Protein AF-A0A923C9A3-F1 (afdb_monomer_lite)

Foldseek 3Di:
DDPPPPPDQLQDAAEFEPDVTQWDHDPDPVPIDHDPVSVVVVVVSCVRNVNRYYYDD

Radius of gyration: 12.88 Å; chains: 1; bounding box: 20×18×37 Å

Sequence (57 aa):
MSTLPGLLTARSALFLDFDGTLAELAPRPDAVVIPSELLSLLERLHAQLDGAVALIT

Secondary structure (DSSP, 8-state):
---S-TT--TT--EEE--BTTTBPP-SSGGG----HHHHHHHHHHHHHTTT-EEE--

Structure (mmCIF, N/CA/C/O backbone):
data_AF-A0A923C9A3-F1
#
_entry.id   AF-A0A923C9A3-F1
#
loop_
_atom_site.group_PDB
_atom_site.id
_atom_site.type_symbol
_atom_site.label_atom_id
_atom_site.label_alt_id
_atom_site.label_comp_id
_atom_site.label_asym_id
_atom_site.label_entity_id
_atom_site.label_seq_id
_atom_site.pdbx_PDB_ins_code
_atom_site.Cartn_x
_atom_site.Cartn_y
_atom_site.Cartn_z
_atom_site.occupancy
_atom_site.B_iso_or_equiv
_atom_site.auth_seq_id
_atom_site.auth_comp_id
_atom_site.auth_asym_id
_atom_site.auth_atom_id
_atom_site.pdbx_PDB_model_num
ATOM 1 N N . MET A 1 1 ? 11.393 -9.134 13.826 1.00 45.06 1 MET A N 1
ATOM 2 C CA . MET A 1 1 ? 11.830 -7.925 14.558 1.00 45.06 1 MET A CA 1
ATOM 3 C C . MET A 1 1 ? 11.032 -6.749 14.018 1.00 45.06 1 MET A C 1
ATOM 5 O O . MET A 1 1 ? 11.257 -6.373 12.879 1.00 45.06 1 MET A O 1
ATOM 9 N N . SER A 1 2 ? 10.039 -6.257 14.766 1.00 49.75 2 SER A N 1
ATOM 10 C CA . SER A 1 2 ? 9.241 -5.092 14.354 1.00 49.75 2 SER A CA 1
ATOM 11 C C . SER A 1 2 ? 10.057 -3.827 14.612 1.00 49.75 2 SER A C 1
ATOM 13 O O . SER A 1 2 ? 10.336 -3.520 15.767 1.00 49.75 2 SER A O 1
ATOM 15 N N . THR A 1 3 ? 10.503 -3.148 13.555 1.00 53.28 3 THR A N 1
ATOM 16 C CA . THR A 1 3 ? 11.327 -1.926 13.635 1.00 53.28 3 THR A CA 1
ATOM 17 C C . THR A 1 3 ? 10.525 -0.641 13.449 1.00 53.28 3 THR A C 1
ATOM 19 O O . THR A 1 3 ? 11.085 0.444 13.578 1.00 53.28 3 THR A O 1
ATOM 22 N N . LEU A 1 4 ? 9.216 -0.734 13.204 1.00 54.44 4 LEU A N 1
ATOM 23 C CA . LEU A 1 4 ? 8.339 0.423 13.326 1.00 54.44 4 LEU A CA 1
ATOM 24 C C . LEU A 1 4 ? 8.063 0.636 14.824 1.00 54.44 4 LEU A C 1
ATOM 26 O O . LEU A 1 4 ? 7.582 -0.296 15.478 1.00 54.44 4 LEU A O 1
ATOM 30 N N . PRO A 1 5 ? 8.397 1.813 15.395 1.00 52.94 5 PRO A N 1
ATOM 31 C CA . PRO A 1 5 ? 8.021 2.144 16.768 1.00 52.94 5 PRO A CA 1
ATOM 32 C C . PRO A 1 5 ? 6.500 2.001 16.918 1.00 52.94 5 PRO A C 1
ATOM 34 O O . PRO A 1 5 ? 5.794 1.976 15.912 1.00 52.94 5 PRO A O 1
ATOM 37 N N . GLY A 1 6 ? 5.986 1.901 18.149 1.00 63.47 6 GLY A N 1
ATOM 38 C CA . GLY A 1 6 ? 4.573 1.610 18.479 1.00 63.47 6 GLY A CA 1
ATOM 39 C C . GLY A 1 6 ? 3.495 2.580 17.947 1.00 63.47 6 GLY A C 1
ATOM 40 O O . GLY A 1 6 ? 2.417 2.658 18.523 1.00 63.47 6 GLY A O 1
ATOM 41 N N . LEU A 1 7 ? 3.777 3.327 16.878 1.00 65.31 7 LEU A N 1
ATOM 42 C CA . LEU A 1 7 ? 2.863 4.134 16.077 1.00 65.31 7 LEU A CA 1
ATOM 43 C C . LEU A 1 7 ? 1.781 3.312 15.362 1.00 65.31 7 LEU A C 1
ATOM 45 O O . LEU A 1 7 ? 0.680 3.821 15.149 1.00 65.31 7 LEU A O 1
ATOM 49 N N . LEU A 1 8 ? 2.075 2.073 14.955 1.00 73.75 8 LEU A N 1
ATOM 50 C CA . LEU A 1 8 ? 1.086 1.212 14.304 1.00 73.75 8 LEU A CA 1
ATOM 51 C C . LEU A 1 8 ? 0.377 0.368 15.358 1.00 73.75 8 LEU A C 1
ATOM 53 O O . LEU A 1 8 ? 0.893 -0.636 15.842 1.00 73.75 8 LEU A O 1
ATOM 57 N N . THR A 1 9 ? -0.812 0.824 15.730 1.00 80.19 9 THR A N 1
ATOM 58 C CA . THR A 1 9 ? -1.734 0.111 16.612 1.00 80.19 9 THR A CA 1
ATOM 59 C C . THR A 1 9 ? -2.905 -0.412 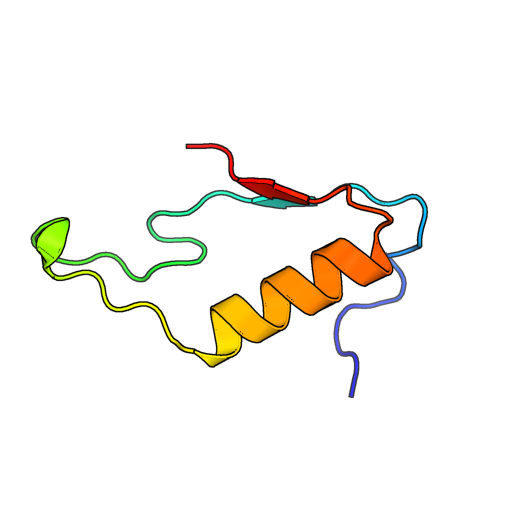15.786 1.00 80.19 9 THR A C 1
ATOM 61 O O . THR A 1 9 ? -3.114 0.042 14.665 1.00 80.19 9 THR A O 1
ATOM 64 N N . ALA A 1 10 ? -3.745 -1.276 16.361 1.00 79.75 10 ALA A N 1
ATOM 65 C CA . ALA A 1 10 ? -4.989 -1.719 15.718 1.00 79.75 10 ALA A CA 1
ATOM 66 C C . ALA A 1 10 ? -5.988 -0.574 15.411 1.00 79.75 10 ALA A C 1
ATOM 68 O O . ALA A 1 10 ? -7.022 -0.805 14.800 1.00 79.75 10 ALA A O 1
ATOM 69 N N . ARG A 1 11 ? -5.716 0.660 15.862 1.00 85.81 11 ARG A N 1
ATOM 70 C CA . ARG A 1 11 ? -6.510 1.865 15.563 1.00 85.81 11 ARG A CA 1
ATOM 71 C C . ARG A 1 11 ? -5.877 2.768 14.505 1.00 85.81 11 ARG A C 1
ATOM 73 O O . ARG A 1 11 ? -6.403 3.845 14.235 1.00 85.81 11 ARG A O 1
ATOM 80 N N . SER A 1 12 ? -4.732 2.376 13.963 1.00 91.25 12 SER A N 1
ATOM 81 C CA . SER A 1 12 ? -4.037 3.135 12.930 1.00 91.25 12 SER A CA 1
ATOM 82 C C . SER A 1 12 ? -4.596 2.764 11.556 1.00 91.25 12 SER A C 1
ATOM 84 O O . SER A 1 12 ? -4.922 1.607 11.312 1.00 91.25 12 SER A O 1
ATOM 86 N N . ALA A 1 13 ? -4.668 3.742 10.656 1.00 93.31 13 ALA A N 1
ATOM 87 C CA . ALA A 1 13 ? -4.964 3.524 9.245 1.00 93.31 13 ALA A CA 1
ATOM 88 C C . ALA A 1 13 ? -3.752 3.941 8.406 1.00 93.31 13 ALA A C 1
ATOM 90 O O . ALA A 1 13 ? -3.119 4.960 8.696 1.00 93.31 13 ALA A O 1
ATOM 91 N N . LEU A 1 14 ? -3.422 3.148 7.390 1.00 93.81 14 LEU A N 1
ATOM 92 C CA . LEU A 1 14 ? -2.270 3.349 6.516 1.00 93.81 14 LEU A CA 1
ATOM 93 C C . LEU A 1 14 ? -2.741 3.714 5.109 1.00 93.81 14 LEU A C 1
ATOM 95 O O . LEU A 1 14 ? -3.448 2.946 4.464 1.00 93.81 14 LEU A O 1
ATOM 99 N N . PHE A 1 15 ? -2.319 4.885 4.644 1.00 95.00 15 PHE A N 1
ATOM 100 C CA . PHE A 1 15 ? -2.552 5.369 3.288 1.00 95.00 15 PHE A CA 1
ATOM 101 C C . PHE A 1 15 ? -1.197 5.422 2.599 1.00 95.00 15 PHE A C 1
ATOM 103 O O . PHE A 1 15 ? -0.299 6.127 3.062 1.00 95.00 15 PHE A O 1
ATOM 110 N N . LEU A 1 16 ? -1.036 4.615 1.560 1.00 94.25 16 LEU A N 1
ATOM 111 C CA . LEU A 1 16 ? 0.235 4.394 0.889 1.00 94.25 16 LEU A CA 1
ATOM 112 C C . LEU A 1 16 ? 0.123 4.825 -0.564 1.00 94.25 16 LEU A C 1
ATOM 114 O O . LEU A 1 16 ? -0.826 4.457 -1.248 1.00 94.25 16 LEU A O 1
ATOM 118 N N . ASP A 1 17 ? 1.113 5.573 -1.022 1.00 95.12 17 ASP A N 1
ATOM 119 C CA . ASP A 1 17 ? 1.358 5.756 -2.447 1.00 95.12 17 ASP A CA 1
ATOM 120 C C . ASP A 1 17 ? 2.022 4.493 -3.034 1.00 95.12 17 ASP A C 1
ATOM 122 O O . ASP A 1 17 ? 2.568 3.671 -2.289 1.00 95.12 17 ASP A O 1
ATOM 126 N N . PHE A 1 18 ? 1.960 4.309 -4.352 1.00 92.00 18 PHE A N 1
ATOM 127 C CA . PHE A 1 18 ? 2.526 3.151 -5.043 1.00 92.00 18 PHE A CA 1
ATOM 128 C C . PHE A 1 18 ? 3.820 3.483 -5.792 1.00 92.00 18 PHE A C 1
ATOM 130 O O . PHE A 1 18 ? 4.875 2.945 -5.439 1.00 92.00 18 PHE A O 1
ATOM 137 N N . ASP A 1 19 ? 3.760 4.350 -6.803 1.00 9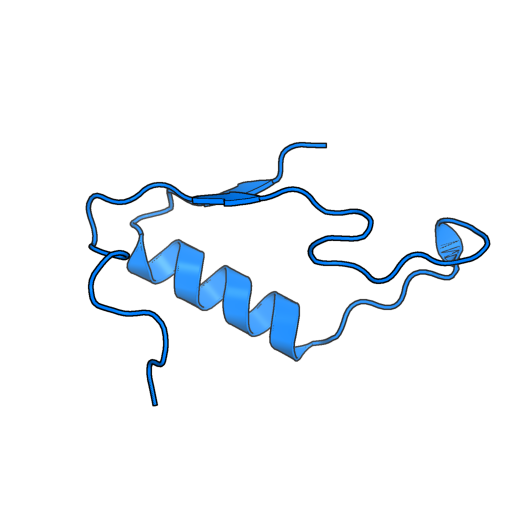2.00 19 ASP A N 1
ATOM 138 C CA . ASP A 1 19 ? 4.861 4.584 -7.743 1.00 92.00 19 ASP A CA 1
ATOM 139 C C . ASP A 1 19 ? 5.992 5.400 -7.110 1.00 92.00 19 ASP A C 1
ATOM 141 O O . ASP A 1 19 ? 5.823 6.547 -6.710 1.00 92.00 19 ASP A O 1
ATOM 145 N N . GLY A 1 20 ? 7.184 4.812 -7.022 1.00 90.75 20 GLY A N 1
ATOM 146 C CA . GLY A 1 20 ? 8.321 5.421 -6.330 1.00 90.75 20 GLY A CA 1
ATOM 147 C C . GLY A 1 20 ? 8.218 5.384 -4.802 1.00 90.75 20 GLY A C 1
ATOM 148 O O . GLY A 1 20 ? 9.114 5.894 -4.131 1.00 90.75 20 GLY A O 1
ATOM 149 N N . THR A 1 21 ? 7.170 4.755 -4.257 1.00 93.25 21 THR A N 1
ATOM 150 C CA . THR A 1 21 ? 6.976 4.550 -2.814 1.00 93.25 21 THR A CA 1
ATOM 151 C C . THR A 1 21 ? 7.075 3.070 -2.446 1.00 93.25 21 THR A C 1
ATOM 153 O O . THR A 1 21 ? 7.925 2.679 -1.648 1.00 93.25 21 THR A O 1
ATOM 156 N N . LEU A 1 22 ? 6.209 2.231 -3.018 1.00 93.19 22 LEU A N 1
ATOM 157 C CA . LEU A 1 22 ? 6.208 0.781 -2.802 1.00 93.19 22 LEU A CA 1
ATOM 158 C C . LEU A 1 22 ? 6.798 0.022 -3.991 1.00 93.19 22 LEU A C 1
ATOM 160 O O . LEU A 1 22 ? 7.432 -1.016 -3.806 1.00 93.19 22 LEU A O 1
ATOM 164 N N . ALA A 1 23 ? 6.577 0.531 -5.200 1.00 91.62 23 ALA A N 1
ATOM 165 C CA . ALA A 1 23 ? 7.182 0.036 -6.422 1.00 91.62 23 ALA A CA 1
ATOM 166 C C . ALA A 1 23 ? 8.320 0.968 -6.841 1.00 91.62 23 ALA A C 1
ATOM 168 O O . ALA A 1 23 ? 8.150 2.185 -6.883 1.00 91.62 23 ALA A O 1
ATOM 169 N N . GLU A 1 24 ? 9.474 0.400 -7.180 1.00 92.56 24 GLU A N 1
ATOM 170 C CA . GLU A 1 24 ? 10.560 1.174 -7.781 1.00 92.56 24 GLU A CA 1
ATOM 171 C C . GLU A 1 24 ? 10.121 1.758 -9.125 1.00 92.56 24 GLU A C 1
ATOM 173 O O . GLU A 1 24 ? 9.424 1.106 -9.911 1.00 92.56 24 GLU A O 1
ATOM 178 N N . LEU A 1 25 ? 10.566 2.982 -9.412 1.00 93.25 25 LEU A N 1
ATOM 179 C CA . LEU A 1 25 ? 10.283 3.612 -10.695 1.00 93.25 25 LEU A CA 1
ATOM 180 C C . LEU A 1 25 ? 10.993 2.852 -11.817 1.00 93.25 25 LEU A C 1
ATOM 182 O O . LEU A 1 25 ? 12.209 2.657 -11.799 1.00 93.25 25 LEU A O 1
ATOM 186 N N . ALA A 1 26 ? 10.225 2.479 -12.836 1.00 94.50 26 ALA A N 1
ATOM 187 C CA . ALA A 1 26 ? 10.731 1.829 -14.034 1.00 94.50 26 ALA A CA 1
ATOM 188 C C . ALA A 1 26 ? 10.614 2.760 -15.256 1.00 94.50 26 ALA A C 1
ATOM 190 O O . ALA A 1 26 ? 9.750 3.637 -15.291 1.00 94.50 26 ALA A O 1
ATOM 191 N N . PRO A 1 27 ? 11.427 2.559 -16.313 1.00 95.94 27 PRO A N 1
ATOM 192 C CA . PRO A 1 27 ? 11.334 3.359 -17.538 1.00 95.94 27 PRO A CA 1
ATOM 193 C C . PRO A 1 27 ? 9.976 3.269 -18.251 1.00 95.94 27 PRO A C 1
ATOM 195 O O . PRO A 1 27 ? 9.661 4.127 -19.075 1.00 95.94 27 PRO A O 1
ATOM 198 N N . ARG A 1 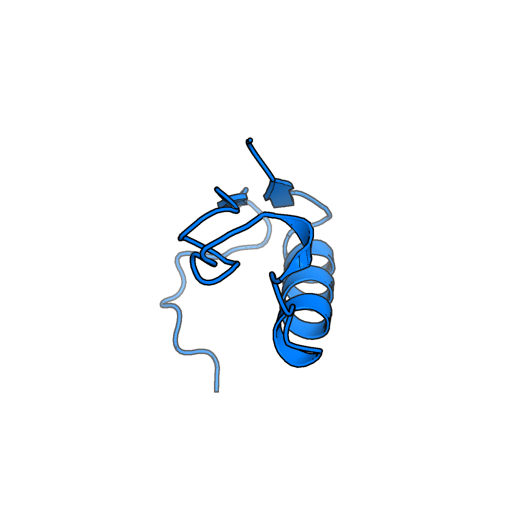28 ? 9.206 2.203 -17.991 1.00 96.31 28 ARG A N 1
ATOM 199 C CA . ARG A 1 28 ? 7.846 1.984 -18.498 1.00 96.31 28 ARG A CA 1
ATOM 200 C C . ARG A 1 28 ? 7.008 1.230 -17.455 1.00 96.31 28 ARG A C 1
ATOM 202 O O . ARG A 1 28 ? 7.589 0.421 -16.729 1.00 96.31 28 ARG A O 1
ATOM 209 N N . PRO A 1 29 ? 5.676 1.422 -17.413 1.00 91.38 29 PRO A N 1
ATOM 210 C CA . PRO A 1 29 ? 4.811 0.776 -16.419 1.00 91.38 29 PRO A CA 1
ATOM 211 C C . PRO A 1 29 ? 4.852 -0.759 -16.432 1.00 91.38 29 PRO A C 1
ATOM 213 O O . PRO A 1 29 ? 4.808 -1.395 -15.387 1.00 91.38 29 PRO A O 1
ATOM 216 N N . ASP A 1 30 ? 4.982 -1.373 -17.607 1.00 94.69 30 ASP A N 1
ATOM 217 C CA . ASP A 1 30 ? 5.032 -2.829 -17.785 1.00 94.69 30 ASP A CA 1
ATOM 218 C C . ASP A 1 30 ? 6.354 -3.466 -17.327 1.00 94.69 30 ASP A C 1
ATOM 220 O O . ASP A 1 30 ? 6.442 -4.685 -17.198 1.00 94.69 30 ASP A O 1
ATOM 224 N N . ALA A 1 31 ? 7.380 -2.650 -17.066 1.00 95.69 31 ALA A N 1
ATOM 225 C CA . ALA A 1 31 ? 8.677 -3.101 -16.572 1.00 95.69 31 ALA A CA 1
ATOM 226 C C . ALA A 1 31 ? 8.782 -3.094 -15.036 1.00 95.69 31 ALA A C 1
ATOM 228 O O . ALA A 1 31 ? 9.829 -3.459 -14.499 1.00 95.69 31 ALA A O 1
ATOM 229 N N . VAL A 1 32 ? 7.730 -2.672 -14.326 1.00 94.19 32 VAL A N 1
ATOM 230 C CA . VAL A 1 32 ? 7.689 -2.699 -12.861 1.00 94.19 32 VAL A CA 1
ATOM 231 C C . VAL A 1 32 ? 7.686 -4.149 -12.374 1.00 94.19 32 VAL A C 1
ATOM 233 O O . VAL A 1 32 ? 6.862 -4.963 -12.789 1.00 94.19 32 VAL A O 1
ATOM 236 N N . VAL A 1 33 ? 8.600 -4.469 -11.458 1.00 93.31 33 VAL A N 1
ATOM 237 C CA . VAL A 1 33 ? 8.673 -5.781 -10.805 1.00 93.31 33 VAL A CA 1
ATOM 238 C C . VAL A 1 33 ? 8.343 -5.609 -9.334 1.00 93.31 33 VAL A C 1
ATOM 240 O O . VAL A 1 33 ? 9.012 -4.861 -8.626 1.00 93.31 33 VAL A O 1
ATOM 243 N N . ILE A 1 34 ? 7.323 -6.329 -8.871 1.00 91.69 34 ILE A N 1
ATOM 244 C CA . ILE A 1 34 ? 6.880 -6.289 -7.479 1.00 91.69 34 ILE A CA 1
ATOM 245 C C . ILE A 1 34 ? 7.498 -7.456 -6.701 1.00 91.69 34 ILE A C 1
ATOM 247 O O . ILE A 1 34 ? 7.222 -8.612 -7.035 1.00 91.69 34 ILE A O 1
ATOM 251 N N . PRO A 1 35 ? 8.311 -7.193 -5.659 1.00 90.19 35 PRO A N 1
ATOM 252 C CA . PRO A 1 35 ? 8.854 -8.248 -4.811 1.00 90.19 35 PRO A CA 1
ATOM 253 C C . PRO A 1 35 ? 7.742 -9.018 -4.089 1.00 90.19 35 PRO A C 1
ATOM 255 O O . PRO A 1 35 ? 6.814 -8.423 -3.535 1.00 90.19 35 PRO A O 1
ATOM 258 N N . SER A 1 36 ? 7.852 -10.345 -4.022 1.00 90.19 36 SER A N 1
ATOM 259 C CA . SER A 1 36 ? 6.891 -11.210 -3.310 1.00 90.19 36 SER A CA 1
ATOM 260 C C . SER A 1 36 ? 6.742 -10.871 -1.819 1.00 90.19 36 SER A C 1
ATOM 262 O O . SER A 1 36 ? 5.688 -11.046 -1.200 1.00 90.19 36 SER A O 1
ATOM 264 N N . GLU A 1 37 ? 7.807 -10.338 -1.240 1.00 92.81 37 GLU A N 1
ATOM 265 C CA . GLU A 1 37 ? 7.935 -9.920 0.142 1.00 92.81 37 GLU A CA 1
ATOM 266 C C . GLU A 1 37 ? 7.090 -8.680 0.429 1.00 92.81 37 GLU A C 1
ATOM 268 O O . GLU A 1 37 ? 6.561 -8.560 1.536 1.00 92.81 37 GLU A O 1
ATOM 273 N N . LEU A 1 38 ? 6.919 -7.794 -0.564 1.00 92.81 38 LEU A N 1
ATOM 274 C CA . LEU A 1 38 ? 6.038 -6.633 -0.458 1.00 92.81 38 LEU A CA 1
ATOM 275 C C . LEU A 1 38 ? 4.581 -7.081 -0.351 1.00 92.81 38 LEU A C 1
ATOM 277 O O . LEU A 1 38 ? 3.864 -6.616 0.533 1.00 92.81 38 LEU A O 1
ATOM 281 N N . LEU A 1 39 ? 4.162 -8.030 -1.191 1.00 91.75 39 LEU A N 1
ATOM 282 C CA . LEU A 1 39 ? 2.802 -8.567 -1.145 1.00 91.75 39 LEU A CA 1
ATOM 283 C C . LEU A 1 39 ? 2.518 -9.205 0.222 1.00 91.75 39 LEU A C 1
ATOM 285 O O . LEU A 1 39 ? 1.559 -8.844 0.903 1.00 91.75 39 LEU A O 1
ATOM 289 N N . SER A 1 40 ? 3.447 -10.046 0.684 1.00 93.44 40 SER A N 1
ATOM 290 C CA . SER A 1 40 ? 3.375 -10.683 2.003 1.00 93.44 40 SER A CA 1
ATOM 291 C C . SER A 1 40 ? 3.355 -9.663 3.153 1.00 93.44 40 SER A C 1
ATOM 293 O O . SER A 1 40 ? 2.785 -9.917 4.214 1.00 93.44 40 SER A O 1
ATOM 295 N N . LEU A 1 41 ? 4.028 -8.518 2.999 1.00 92.69 41 LEU A N 1
ATOM 296 C CA . LEU A 1 41 ? 4.023 -7.439 3.985 1.00 92.69 41 LEU A CA 1
ATOM 297 C C . LEU A 1 41 ? 2.672 -6.721 4.031 1.00 92.69 41 LEU A C 1
ATOM 299 O O . LEU A 1 41 ? 2.154 -6.510 5.128 1.00 92.69 41 LEU A O 1
ATOM 303 N N . LEU A 1 42 ? 2.102 -6.377 2.875 1.00 94.00 42 LEU A N 1
ATOM 304 C CA . LEU A 1 42 ? 0.805 -5.704 2.791 1.00 94.00 42 LEU A CA 1
ATOM 305 C C . LEU A 1 42 ? -0.320 -6.574 3.361 1.00 94.00 42 LEU A C 1
ATOM 307 O O . LEU A 1 42 ? -1.152 -6.062 4.103 1.00 94.00 42 LEU A O 1
ATOM 311 N N . GLU A 1 43 ? -0.300 -7.888 3.122 1.00 94.00 43 GLU A N 1
ATOM 312 C CA . GLU A 1 43 ? -1.253 -8.831 3.727 1.00 94.00 43 GLU A CA 1
ATOM 313 C C . GLU A 1 43 ? -1.174 -8.833 5.260 1.00 94.00 43 GLU A C 1
ATOM 315 O O . GLU A 1 43 ? -2.196 -8.768 5.947 1.00 94.00 43 GLU A O 1
ATOM 320 N N . ARG A 1 44 ? 0.043 -8.852 5.821 1.00 92.88 44 ARG A N 1
ATOM 321 C CA . ARG A 1 44 ? 0.231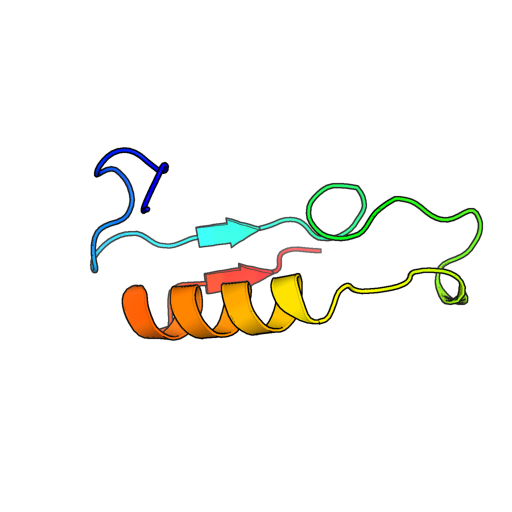 -8.786 7.279 1.00 92.88 44 ARG A CA 1
ATOM 322 C C . ARG A 1 44 ? -0.243 -7.458 7.856 1.00 92.88 44 ARG A C 1
ATOM 324 O O . ARG A 1 44 ? -0.870 -7.465 8.911 1.00 92.88 44 ARG A O 1
ATOM 331 N N . LEU A 1 45 ? 0.042 -6.340 7.187 1.00 92.31 45 LEU A N 1
ATOM 332 C CA . LEU A 1 45 ? -0.418 -5.018 7.619 1.00 92.31 45 LEU A CA 1
ATOM 333 C C . LEU A 1 45 ? -1.942 -4.913 7.553 1.00 92.31 45 LEU A C 1
ATOM 335 O O . LEU A 1 45 ? -2.556 -4.438 8.503 1.00 92.31 45 LEU A O 1
ATOM 339 N N . HIS A 1 46 ? -2.556 -5.418 6.483 1.00 93.38 46 HIS A N 1
ATOM 340 C CA . HIS A 1 46 ? -4.006 -5.459 6.336 1.00 93.38 46 HIS A CA 1
ATOM 341 C C . HIS A 1 46 ? -4.658 -6.248 7.479 1.00 93.38 46 HIS A C 1
ATOM 343 O O . HIS A 1 46 ? -5.589 -5.754 8.108 1.00 93.38 46 HIS A O 1
ATOM 349 N N . ALA A 1 47 ? -4.121 -7.423 7.822 1.00 92.81 47 ALA A N 1
ATOM 350 C CA . ALA A 1 47 ? -4.618 -8.220 8.944 1.00 92.81 47 ALA A CA 1
ATOM 351 C C . ALA A 1 47 ? -4.394 -7.547 10.313 1.00 92.81 47 ALA A C 1
ATOM 353 O O . ALA A 1 47 ? -5.261 -7.604 11.181 1.00 92.81 47 ALA A O 1
ATOM 354 N N . GLN A 1 48 ? -3.241 -6.907 10.529 1.00 90.88 48 GLN A N 1
ATOM 355 C CA . GLN A 1 48 ? -2.915 -6.247 11.802 1.00 90.88 48 GLN A CA 1
ATOM 356 C C . GLN A 1 48 ? -3.736 -4.980 12.064 1.00 90.88 48 GLN A C 1
ATOM 358 O O . GLN A 1 48 ? -3.942 -4.619 13.223 1.00 90.88 48 GLN A O 1
ATOM 363 N N . LEU A 1 49 ? -4.174 -4.305 11.004 1.00 92.19 49 LEU A N 1
ATOM 364 C CA . LEU A 1 49 ? -4.876 -3.024 11.067 1.00 92.19 49 LEU A CA 1
ATOM 365 C C . LEU A 1 49 ? -6.380 -3.168 10.812 1.00 92.19 49 LEU A C 1
ATOM 367 O O . LEU A 1 49 ? -7.032 -2.185 10.482 1.00 92.19 49 LEU A O 1
ATOM 371 N N . ASP A 1 50 ? -6.921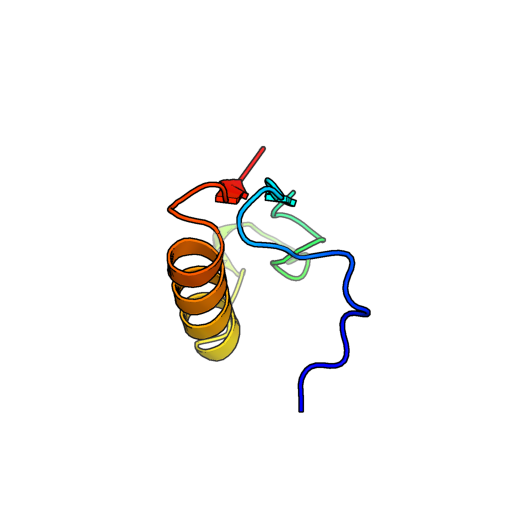 -4.386 10.933 1.00 92.50 50 ASP A N 1
ATOM 372 C CA . ASP A 1 50 ? -8.341 -4.694 10.702 1.00 92.50 50 ASP A CA 1
ATOM 373 C C . ASP A 1 50 ? -8.856 -4.146 9.357 1.00 92.50 50 ASP A C 1
ATOM 375 O O . ASP A 1 50 ? -9.912 -3.529 9.237 1.00 92.50 50 ASP A O 1
ATOM 379 N N . GLY A 1 51 ? -8.030 -4.308 8.327 1.00 93.75 51 GLY A N 1
ATOM 380 C CA . GLY A 1 51 ? -8.314 -3.865 6.973 1.00 93.75 51 GLY A CA 1
ATOM 381 C C . GLY A 1 51 ? -8.035 -2.390 6.680 1.00 93.75 51 GLY A C 1
ATOM 382 O O . GLY A 1 51 ? -8.187 -1.979 5.531 1.00 93.75 51 GLY A O 1
ATOM 383 N N . ALA A 1 52 ? -7.577 -1.593 7.653 1.00 95.81 52 ALA A N 1
ATOM 384 C CA . ALA A 1 52 ? -7.301 -0.163 7.492 1.00 95.81 52 ALA A CA 1
ATOM 385 C C . ALA A 1 52 ? -5.979 0.129 6.742 1.00 95.81 52 ALA A C 1
ATOM 387 O O . ALA A 1 52 ? -5.100 0.839 7.234 1.00 95.81 52 ALA A O 1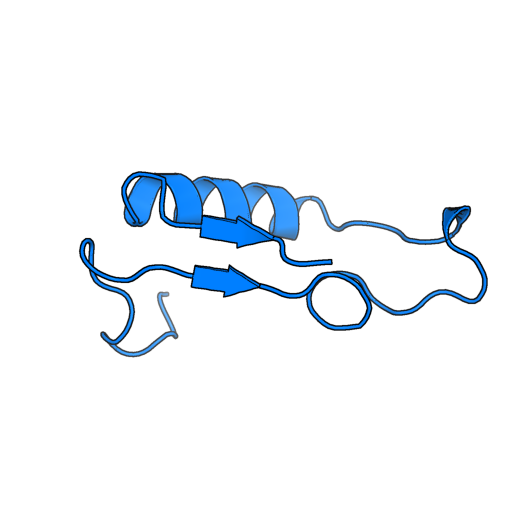
ATOM 388 N N . VAL A 1 53 ? -5.841 -0.418 5.533 1.00 94.75 53 VAL A N 1
ATOM 389 C CA . VAL A 1 53 ? -4.736 -0.170 4.597 1.00 94.75 53 VAL A CA 1
ATOM 390 C C . VAL A 1 53 ? -5.323 0.170 3.231 1.00 94.75 53 VAL A C 1
ATOM 392 O O . VAL A 1 53 ? -6.105 -0.607 2.687 1.00 94.75 53 VAL A O 1
ATOM 395 N N . ALA A 1 54 ? -4.927 1.307 2.667 1.00 95.50 54 ALA A N 1
ATOM 396 C CA . ALA A 1 54 ? -5.362 1.768 1.356 1.00 95.50 54 ALA A CA 1
ATOM 397 C C . ALA A 1 54 ? -4.167 2.200 0.497 1.00 95.50 54 ALA A C 1
ATOM 399 O O . ALA A 1 54 ? -3.270 2.895 0.975 1.00 95.50 54 ALA A O 1
ATOM 400 N N . LEU A 1 55 ? -4.195 1.808 -0.777 1.00 93.81 55 LEU A N 1
ATOM 401 C CA . LEU A 1 55 ? -3.343 2.366 -1.824 1.00 93.81 55 LEU A CA 1
ATOM 402 C C . LEU A 1 55 ? -4.044 3.584 -2.423 1.00 93.81 55 LEU A C 1
ATOM 404 O O . LEU A 1 55 ? -5.216 3.496 -2.790 1.00 93.81 55 LEU A O 1
ATOM 408 N N . ILE A 1 56 ? -3.334 4.700 -2.508 1.00 93.38 56 ILE A N 1
ATOM 409 C CA . ILE A 1 56 ? -3.804 5.948 -3.104 1.00 93.38 56 ILE A CA 1
ATOM 410 C C . ILE A 1 56 ? -2.905 6.231 -4.305 1.00 93.38 56 ILE A C 1
ATOM 412 O O . ILE A 1 56 ? -1.693 6.307 -4.141 1.00 93.38 56 ILE A O 1
ATOM 416 N N . THR A 1 57 ? -3.502 6.340 -5.492 1.00 78.44 57 THR A N 1
ATOM 417 C CA . THR A 1 57 ? -2.811 6.472 -6.786 1.00 78.44 57 THR A CA 1
ATOM 418 C C . THR A 1 57 ? -3.335 7.673 -7.553 1.00 78.44 57 THR A C 1
ATOM 420 O O . THR A 1 57 ? -4.581 7.826 -7.551 1.00 78.44 57 THR A O 1
#

pLDDT: mean 87.32, std 13.06, range [45.06, 96.31]